Protein AF-A0AAE3JPR9-F1 (afdb_monomer_lite)

Structure (mmCIF, N/CA/C/O backbone):
data_AF-A0AAE3JPR9-F1
#
_entry.id   AF-A0AAE3JPR9-F1
#
loop_
_atom_site.group_PDB
_atom_site.id
_atom_site.type_symbol
_atom_site.label_atom_id
_atom_site.label_alt_id
_atom_site.label_comp_id
_atom_site.label_asym_id
_atom_site.label_entity_id
_atom_site.label_seq_id
_atom_site.pdbx_PDB_ins_code
_atom_site.Cartn_x
_atom_site.Cartn_y
_atom_site.Cartn_z
_atom_site.occupancy
_atom_site.B_iso_or_equiv
_atom_site.auth_seq_id
_atom_site.auth_comp_id
_atom_site.auth_asym_id
_atom_site.auth_atom_id
_atom_site.pdbx_PDB_model_num
ATOM 1 N N . MET A 1 1 ? -2.223 1.219 -16.196 1.00 72.81 1 MET A N 1
ATOM 2 C CA . MET A 1 1 ? -2.508 1.866 -14.891 1.00 72.81 1 MET A CA 1
ATOM 3 C C . MET A 1 1 ? -1.241 2.574 -14.437 1.00 72.81 1 MET A C 1
ATOM 5 O O . MET A 1 1 ? -0.180 2.006 -14.632 1.00 72.81 1 MET A O 1
ATOM 9 N N . ASN A 1 2 ? -1.304 3.784 -13.886 1.00 79.12 2 ASN A N 1
ATOM 10 C CA . ASN A 1 2 ? -0.086 4.497 -13.474 1.00 79.12 2 ASN A CA 1
ATOM 11 C C . ASN A 1 2 ? 0.197 4.258 -11.988 1.00 79.12 2 ASN A C 1
ATOM 13 O O . ASN A 1 2 ? -0.730 4.270 -11.172 1.00 79.12 2 ASN A O 1
ATOM 17 N N . CYS A 1 3 ? 1.459 4.013 -11.631 1.00 80.88 3 CYS A N 1
ATOM 18 C CA . CYS A 1 3 ? 1.854 3.911 -10.226 1.00 80.88 3 CYS A CA 1
ATOM 19 C C . CYS A 1 3 ? 1.686 5.273 -9.543 1.00 80.88 3 CYS A C 1
ATOM 21 O O . CYS A 1 3 ? 2.126 6.282 -10.068 1.00 80.88 3 CYS A O 1
ATOM 23 N N . ARG A 1 4 ? 1.096 5.329 -8.346 1.00 77.69 4 ARG A N 1
ATOM 24 C CA . ARG A 1 4 ? 0.916 6.600 -7.617 1.00 77.69 4 ARG A CA 1
ATOM 25 C C . ARG A 1 4 ? 2.206 7.156 -7.005 1.00 77.69 4 ARG A C 1
ATOM 27 O O . ARG A 1 4 ? 2.216 8.318 -6.629 1.00 77.69 4 ARG A O 1
ATOM 34 N N . ASN A 1 5 ? 3.249 6.334 -6.894 1.00 79.81 5 ASN A N 1
ATOM 35 C CA . ASN A 1 5 ? 4.526 6.713 -6.293 1.00 79.81 5 ASN A CA 1
ATOM 36 C C . ASN A 1 5 ? 5.520 7.251 -7.335 1.00 79.81 5 ASN A C 1
ATOM 38 O O . ASN A 1 5 ? 6.045 8.340 -7.165 1.00 79.81 5 ASN A O 1
ATOM 42 N N . CYS A 1 6 ? 5.744 6.521 -8.435 1.00 84.31 6 CYS A N 1
ATOM 43 C CA . CYS A 1 6 ? 6.677 6.935 -9.495 1.00 84.31 6 CYS A CA 1
ATOM 44 C C . CYS A 1 6 ? 5.999 7.419 -10.786 1.00 84.31 6 CYS A C 1
ATOM 46 O O . CYS A 1 6 ? 6.680 7.771 -11.741 1.00 84.31 6 CYS A O 1
ATOM 48 N N . ASN A 1 7 ? 4.663 7.408 -10.853 1.00 84.25 7 ASN A N 1
ATOM 49 C CA . ASN A 1 7 ? 3.871 7.781 -12.034 1.00 84.25 7 ASN A CA 1
ATOM 50 C C . ASN A 1 7 ? 4.205 7.008 -13.324 1.00 84.25 7 ASN A C 1
ATOM 52 O O . ASN A 1 7 ? 3.726 7.363 -14.399 1.00 84.25 7 ASN A O 1
ATOM 56 N N . ASN A 1 8 ? 4.972 5.921 -13.216 1.00 83.06 8 ASN A N 1
ATOM 57 C CA . ASN A 1 8 ? 5.332 5.077 -14.343 1.00 83.06 8 ASN A CA 1
ATOM 58 C C . ASN A 1 8 ? 4.115 4.261 -14.820 1.00 83.06 8 ASN A C 1
ATOM 60 O O . ASN A 1 8 ? 3.190 3.968 -14.047 1.00 83.06 8 ASN A O 1
ATOM 64 N N . THR A 1 9 ? 4.108 3.887 -16.096 1.00 82.44 9 THR A N 1
ATOM 65 C CA . THR A 1 9 ? 3.064 3.062 -16.706 1.00 82.44 9 THR A CA 1
ATOM 66 C C . THR A 1 9 ? 3.238 1.610 -16.282 1.00 82.44 9 THR A C 1
ATOM 68 O O . THR A 1 9 ? 4.209 0.953 -16.649 1.00 82.44 9 THR A O 1
ATOM 71 N N . LEU A 1 10 ? 2.290 1.087 -15.509 1.00 81.50 10 LEU A N 1
ATOM 72 C CA . LEU A 1 10 ? 2.283 -0.301 -15.062 1.00 81.50 10 LEU A CA 1
ATOM 73 C C . LEU A 1 10 ? 1.159 -1.096 -15.717 1.00 81.50 10 LEU A C 1
ATOM 75 O O . LEU A 1 10 ? 0.052 -0.605 -15.984 1.00 81.50 10 LEU A O 1
ATOM 79 N N . ARG A 1 11 ? 1.445 -2.383 -15.894 1.00 76.12 11 ARG A N 1
ATOM 80 C CA . ARG A 1 11 ? 0.491 -3.385 -16.354 1.00 76.12 11 ARG A CA 1
ATOM 81 C C . ARG A 1 11 ? -0.329 -3.919 -15.180 1.00 76.12 11 ARG A C 1
ATOM 83 O O . ARG A 1 11 ? 0.217 -4.174 -14.110 1.00 76.12 11 ARG A O 1
ATOM 90 N N . THR A 1 12 ? -1.634 -4.083 -15.381 1.00 69.62 12 THR A N 1
ATOM 91 C CA . THR A 1 12 ? -2.646 -4.399 -14.352 1.00 69.62 12 THR A CA 1
ATOM 92 C C . THR A 1 12 ? -2.457 -5.719 -13.617 1.00 69.62 12 THR A C 1
ATOM 94 O O . THR A 1 12 ? -3.163 -5.955 -12.646 1.00 69.62 12 THR A O 1
ATOM 97 N N . ASP A 1 13 ? -1.500 -6.542 -14.033 1.00 74.75 13 ASP A N 1
ATOM 98 C CA . ASP A 1 13 ? -1.190 -7.837 -13.432 1.00 74.75 13 ASP A CA 1
ATOM 99 C C . ASP A 1 13 ? -0.204 -7.738 -12.255 1.00 74.75 13 ASP A C 1
ATOM 101 O O . ASP A 1 13 ? -0.231 -8.579 -11.359 1.00 74.75 13 ASP A O 1
ATOM 105 N N . PHE A 1 14 ? 0.582 -6.661 -12.145 1.00 75.75 14 PHE A N 1
ATOM 106 C CA . PHE A 1 14 ? 1.599 -6.524 -11.092 1.00 75.75 14 PHE A CA 1
ATOM 107 C C . PHE A 1 14 ? 1.036 -6.102 -9.726 1.00 75.75 14 PHE A C 1
ATOM 109 O O . PHE A 1 14 ? 0.367 -5.070 -9.611 1.00 75.75 14 PHE A O 1
ATOM 116 N N . SER A 1 15 ? 1.315 -6.891 -8.682 1.00 80.06 15 SER A N 1
ATOM 117 C CA . SER A 1 15 ? 0.951 -6.581 -7.284 1.00 80.06 15 SER A CA 1
ATOM 118 C C . SER A 1 15 ? 1.869 -5.535 -6.644 1.00 80.06 15 SER A C 1
ATOM 120 O O . SER A 1 15 ? 1.459 -4.831 -5.723 1.00 80.06 15 SER A O 1
ATOM 122 N N . PHE A 1 16 ? 3.092 -5.405 -7.156 1.00 82.56 16 PHE A N 1
ATOM 123 C CA . PHE A 1 16 ? 4.096 -4.436 -6.724 1.00 82.56 16 PHE A CA 1
ATOM 124 C C . PHE A 1 16 ? 4.696 -3.750 -7.946 1.00 82.56 16 PHE A C 1
ATOM 126 O O . PHE A 1 16 ? 4.823 -4.358 -9.009 1.00 82.56 16 PHE A O 1
ATOM 133 N N . CYS A 1 17 ? 5.049 -2.479 -7.808 1.00 83.50 17 CYS A N 1
ATOM 134 C CA . CYS A 1 17 ? 5.724 -1.743 -8.860 1.00 83.50 17 CYS A CA 1
ATOM 135 C C . CYS A 1 17 ? 7.176 -2.234 -8.997 1.00 83.50 17 CYS A C 1
ATOM 137 O O . CYS A 1 17 ? 7.907 -2.144 -8.014 1.00 83.50 17 CYS A O 1
ATOM 139 N N . PRO A 1 18 ? 7.622 -2.702 -10.181 1.00 81.31 18 PRO A N 1
ATOM 140 C CA . PRO A 1 18 ? 9.011 -3.133 -10.376 1.00 81.31 18 PRO A CA 1
ATOM 141 C C . PRO A 1 18 ? 10.014 -1.971 -10.325 1.00 81.31 18 PRO A C 1
ATOM 143 O O . PRO A 1 18 ? 11.194 -2.190 -10.102 1.00 81.31 18 PRO A O 1
ATOM 146 N N . ASP A 1 19 ? 9.539 -0.744 -10.528 1.00 84.06 19 ASP A N 1
ATOM 147 C CA . ASP A 1 19 ? 10.367 0.458 -10.617 1.00 84.06 19 ASP A CA 1
ATOM 148 C C . ASP A 1 19 ? 10.619 1.095 -9.240 1.00 84.06 19 ASP A C 1
ATOM 150 O O . ASP A 1 19 ? 11.738 1.471 -8.917 1.00 84.06 19 ASP A O 1
ATOM 154 N N . CYS A 1 20 ? 9.592 1.155 -8.384 1.00 83.62 20 CYS A N 1
ATOM 155 C CA . CYS A 1 20 ? 9.690 1.803 -7.072 1.00 83.62 20 CYS A CA 1
ATOM 156 C C . CYS A 1 20 ? 9.373 0.898 -5.872 1.00 83.62 20 CYS A C 1
ATOM 158 O O . CYS A 1 20 ? 9.326 1.379 -4.743 1.00 83.62 20 CYS A O 1
ATOM 160 N N . GLY A 1 21 ? 9.061 -0.383 -6.089 1.00 81.56 21 GLY A N 1
ATOM 161 C CA . GLY A 1 21 ? 8.734 -1.343 -5.026 1.00 81.56 21 GLY A CA 1
ATOM 162 C C . GLY A 1 21 ? 7.389 -1.118 -4.323 1.00 81.56 21 GLY A C 1
ATOM 163 O O . GLY A 1 21 ? 6.982 -1.931 -3.495 1.00 81.56 21 GLY A O 1
ATOM 164 N N . SER A 1 22 ? 6.659 -0.043 -4.644 1.00 82.25 22 SER A N 1
ATOM 165 C CA . SER A 1 22 ? 5.381 0.256 -3.988 1.00 82.25 22 SER A CA 1
ATOM 166 C C . SER A 1 22 ? 4.299 -0.778 -4.324 1.00 82.25 22 SER A C 1
ATOM 168 O O . SER A 1 22 ? 4.155 -1.218 -5.469 1.00 82.25 22 SER A O 1
ATOM 170 N N . LYS A 1 23 ? 3.508 -1.171 -3.318 1.00 81.69 23 LYS A N 1
ATOM 171 C CA . LYS A 1 23 ? 2.383 -2.098 -3.493 1.00 81.69 23 LYS A CA 1
ATOM 172 C C . LYS A 1 23 ? 1.259 -1.423 -4.277 1.00 81.69 23 LYS A C 1
ATOM 174 O O . LYS A 1 23 ? 0.805 -0.335 -3.924 1.00 81.69 23 LYS A O 1
ATOM 179 N N . ILE A 1 24 ? 0.767 -2.092 -5.314 1.00 80.38 24 ILE A N 1
ATOM 180 C CA . ILE A 1 24 ? -0.346 -1.596 -6.121 1.00 80.38 24 ILE A CA 1
ATOM 181 C C . ILE A 1 24 ? -1.655 -1.890 -5.396 1.00 80.38 24 ILE A C 1
ATOM 183 O O . ILE A 1 24 ? -2.141 -3.019 -5.343 1.00 80.38 24 ILE A O 1
ATOM 187 N N . ILE A 1 25 ? -2.235 -0.841 -4.828 1.00 74.75 25 ILE A N 1
ATOM 188 C CA . ILE A 1 25 ? -3.501 -0.901 -4.106 1.00 74.75 25 ILE A CA 1
ATOM 189 C C . ILE A 1 25 ? -4.641 -0.834 -5.133 1.00 74.75 25 ILE A C 1
ATOM 191 O O . ILE A 1 25 ? -5.018 0.244 -5.588 1.00 74.75 25 ILE A O 1
ATOM 195 N N . ARG A 1 26 ? -5.161 -2.000 -5.541 1.00 70.38 26 ARG A N 1
ATOM 196 C CA . ARG A 1 26 ? -6.283 -2.113 -6.501 1.00 70.38 26 ARG A CA 1
ATOM 197 C C . ARG A 1 26 ? -7.657 -1.958 -5.845 1.00 70.38 26 ARG A C 1
ATOM 199 O O . ARG A 1 26 ? -8.598 -1.516 -6.491 1.00 70.38 26 ARG A O 1
ATOM 206 N N . ASN A 1 27 ? -7.752 -2.284 -4.559 1.00 67.19 27 ASN A N 1
ATOM 207 C CA . ASN A 1 27 ? -8.958 -2.131 -3.752 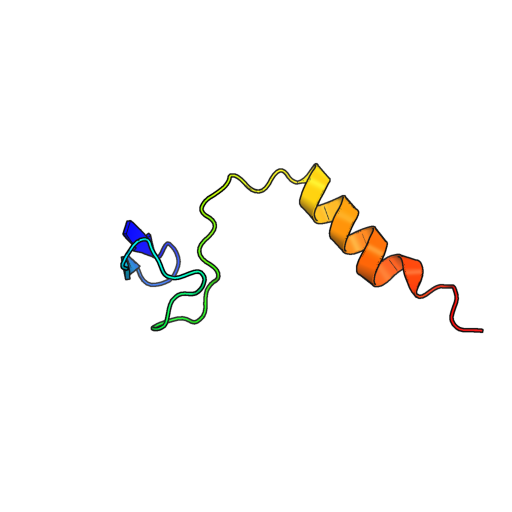1.00 67.19 27 ASN A CA 1
ATOM 208 C C . ASN A 1 27 ? -8.793 -0.944 -2.804 1.00 67.19 27 ASN A C 1
ATOM 210 O O . ASN A 1 27 ? -7.701 -0.744 -2.275 1.00 67.19 27 ASN A O 1
ATOM 214 N N . ARG A 1 28 ? -9.857 -0.179 -2.530 1.00 65.75 28 ARG A N 1
ATOM 215 C CA . ARG A 1 28 ? -9.790 0.841 -1.472 1.00 65.75 28 ARG A CA 1
ATOM 216 C C . ARG A 1 28 ? -9.423 0.164 -0.150 1.00 65.75 28 ARG A C 1
ATOM 218 O O . ARG A 1 28 ? -10.169 -0.683 0.338 1.00 65.75 28 ARG A O 1
ATOM 225 N N . 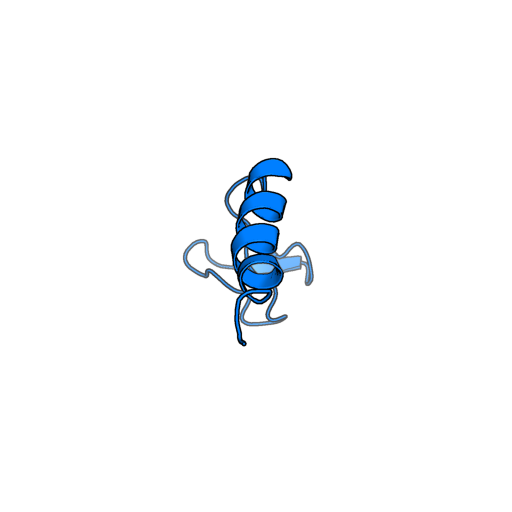LEU A 1 29 ? -8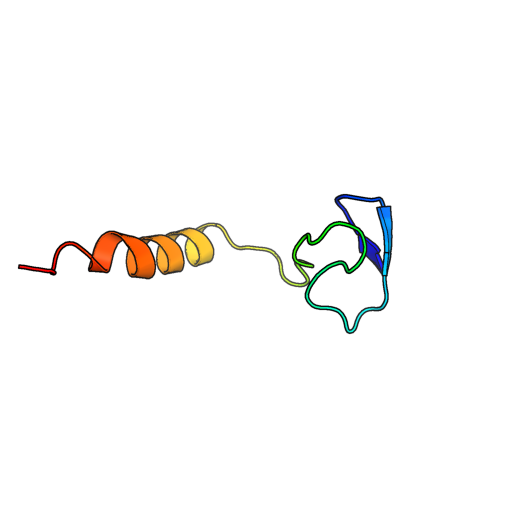.281 0.548 0.421 1.00 67.44 29 LEU A N 1
ATOM 226 C CA . LEU A 1 29 ? -7.931 0.209 1.797 1.00 67.44 29 LEU A CA 1
ATOM 227 C C . LEU A 1 29 ? -9.019 0.797 2.695 1.00 67.44 29 LEU A C 1
ATOM 229 O O . LEU A 1 29 ? -9.163 2.016 2.782 1.00 67.44 29 LEU A O 1
ATOM 233 N N . THR A 1 30 ? -9.814 -0.060 3.330 1.00 71.19 30 THR A N 1
ATOM 234 C CA . THR A 1 30 ? -10.706 0.393 4.397 1.00 71.19 30 THR A CA 1
ATOM 235 C C . THR A 1 30 ? -9.864 0.445 5.667 1.00 71.19 30 THR A C 1
ATOM 237 O O . THR A 1 30 ? -9.313 -0.595 6.036 1.00 71.19 30 THR A O 1
ATOM 240 N N . PRO A 1 31 ? -9.746 1.599 6.352 1.00 67.44 31 PRO A N 1
ATOM 241 C CA . PRO A 1 31 ? -8.866 1.730 7.515 1.00 67.44 31 PRO A CA 1
ATOM 242 C C . PRO A 1 31 ? -9.186 0.694 8.599 1.00 67.44 31 PRO A C 1
ATOM 244 O O . PRO A 1 31 ? -8.268 0.168 9.208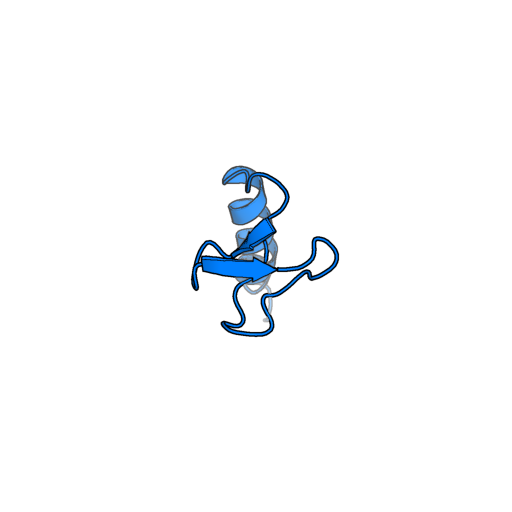 1.00 67.44 31 PRO A O 1
ATOM 247 N N . LYS A 1 32 ? -10.462 0.300 8.737 1.00 66.94 32 LYS A N 1
ATOM 248 C CA . LYS A 1 32 ? -10.907 -0.763 9.654 1.00 66.94 32 LYS A CA 1
ATOM 249 C C . LYS A 1 32 ? -10.255 -2.127 9.396 1.00 66.94 32 LYS A C 1
ATOM 251 O O . LYS A 1 32 ? -9.941 -2.833 10.344 1.00 66.94 32 LYS A O 1
ATOM 256 N N . SER A 1 33 ? -10.058 -2.505 8.132 1.00 65.69 33 SER A N 1
ATOM 257 C CA . SER A 1 33 ? -9.438 -3.792 7.784 1.00 65.69 33 SER A CA 1
ATOM 258 C C . SER A 1 33 ? -7.924 -3.756 7.984 1.00 65.69 33 SER A C 1
ATOM 260 O O . SER A 1 33 ? -7.352 -4.752 8.409 1.00 65.69 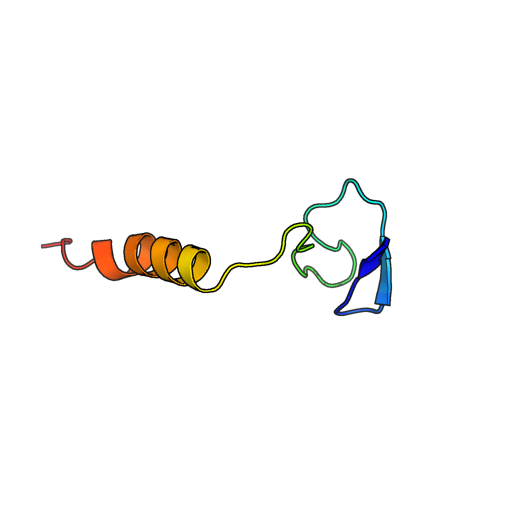33 SER A O 1
ATOM 262 N N . LEU A 1 34 ? -7.290 -2.604 7.743 1.00 74.06 34 LEU A N 1
ATOM 263 C CA . LEU A 1 34 ? -5.853 -2.440 7.959 1.00 74.06 34 LEU A CA 1
ATOM 264 C C . LEU A 1 34 ? -5.502 -2.445 9.453 1.00 74.06 34 LEU A C 1
ATOM 266 O O . LEU A 1 34 ? -4.519 -3.062 9.847 1.00 74.06 34 LEU A O 1
ATOM 270 N N . THR A 1 35 ? -6.318 -1.793 10.288 1.00 75.00 35 THR A N 1
ATOM 271 C CA . THR A 1 35 ? -6.125 -1.799 11.745 1.00 75.00 35 THR A CA 1
ATOM 272 C C . THR A 1 35 ? -6.378 -3.171 12.355 1.00 75.00 35 THR A C 1
ATOM 274 O O . THR A 1 35 ? -5.673 -3.541 13.282 1.00 75.00 35 THR A O 1
ATOM 277 N N . TYR A 1 36 ? -7.354 -3.927 11.840 1.00 74.81 36 TYR A N 1
ATOM 278 C CA . TYR A 1 36 ? -7.638 -5.279 12.321 1.00 74.81 36 TYR A CA 1
ATOM 279 C C . TYR A 1 36 ? -6.461 -6.226 12.051 1.00 74.81 36 TYR A C 1
ATOM 281 O O . TYR A 1 36 ? -5.944 -6.815 12.991 1.00 74.81 36 TYR A O 1
ATOM 289 N N . ASP A 1 37 ? -5.951 -6.265 10.814 1.00 69.12 37 ASP A N 1
ATOM 290 C CA . ASP A 1 37 ? -4.799 -7.109 10.454 1.00 69.12 37 ASP A CA 1
ATOM 291 C C . ASP A 1 37 ? -3.526 -6.701 11.221 1.00 69.12 37 ASP A C 1
ATOM 293 O O . ASP A 1 37 ? -2.771 -7.556 11.675 1.00 69.12 37 ASP A O 1
ATOM 297 N N . PHE A 1 38 ? -3.315 -5.398 11.451 1.00 77.44 38 PHE A N 1
ATOM 298 C CA . PHE A 1 38 ? -2.183 -4.908 12.243 1.00 77.44 38 PHE A CA 1
ATOM 299 C C . PHE A 1 38 ? -2.279 -5.299 13.724 1.00 77.44 38 PHE A C 1
ATOM 301 O O . PHE A 1 38 ? -1.291 -5.763 14.292 1.00 77.44 38 PHE A O 1
ATOM 308 N N . LEU A 1 39 ? -3.452 -5.140 14.347 1.00 73.50 39 LEU A N 1
ATOM 309 C CA . LEU A 1 39 ? -3.673 -5.572 15.730 1.00 73.50 39 LEU A CA 1
ATOM 310 C C . LEU A 1 39 ? -3.524 -7.088 15.850 1.00 73.50 39 LEU A C 1
ATOM 312 O O . LEU A 1 39 ? -2.870 -7.560 16.772 1.00 73.50 39 LEU A O 1
ATOM 316 N N . GLU A 1 40 ? -4.029 -7.858 14.891 1.00 69.62 40 GLU A N 1
ATOM 317 C CA . GLU A 1 40 ? -3.831 -9.301 14.919 1.00 69.62 40 GLU A CA 1
ATOM 318 C C . GLU A 1 40 ? -2.362 -9.700 14.730 1.00 69.62 40 GLU A C 1
ATOM 320 O O . GLU A 1 40 ? -1.893 -10.635 15.366 1.00 69.62 40 GLU A O 1
ATOM 325 N N . ARG A 1 41 ? -1.593 -9.023 13.877 1.00 69.31 41 ARG A N 1
ATOM 326 C CA . ARG A 1 41 ? -0.191 -9.412 13.652 1.00 69.31 41 ARG A CA 1
ATOM 327 C C . ARG A 1 41 ? 0.744 -8.970 14.775 1.00 69.31 41 ARG A C 1
ATOM 329 O O . ARG A 1 41 ? 1.708 -9.670 15.065 1.00 69.31 41 ARG A O 1
ATOM 336 N N . TYR A 1 42 ? 0.502 -7.788 15.337 1.00 69.94 42 TYR A N 1
ATOM 337 C CA . TYR A 1 42 ? 1.422 -7.128 16.265 1.00 69.94 42 TYR A CA 1
ATOM 338 C C . TYR A 1 42 ? 0.988 -7.272 17.726 1.00 69.94 42 TYR A C 1
ATOM 340 O O . TYR A 1 42 ? 1.830 -7.422 18.601 1.00 69.94 42 TYR A O 1
ATOM 348 N N . PHE A 1 43 ? -0.319 -7.273 17.992 1.00 64.12 43 PHE A N 1
ATOM 349 C CA . PHE A 1 43 ? -0.877 -7.362 19.344 1.00 64.12 43 PHE A CA 1
ATOM 350 C C . PHE A 1 43 ? -1.129 -8.814 19.792 1.00 64.12 43 PHE A C 1
ATOM 352 O O . PHE A 1 43 ? -1.215 -9.074 20.986 1.00 64.12 43 PHE A O 1
ATOM 359 N N . ASN A 1 44 ? -1.165 -9.797 18.876 1.00 58.62 44 ASN A N 1
ATOM 360 C CA . ASN A 1 44 ? -1.129 -11.222 19.260 1.00 58.62 44 ASN A CA 1
ATOM 361 C C . ASN A 1 44 ? 0.277 -11.708 19.684 1.00 58.62 44 ASN A C 1
ATOM 363 O O . ASN A 1 44 ? 0.461 -12.900 19.925 1.00 58.62 44 ASN A O 1
ATOM 367 N N . LEU A 1 45 ? 1.269 -10.815 19.787 1.00 58.62 45 LEU A N 1
ATOM 368 C CA . LEU A 1 45 ? 2.598 -11.122 20.333 1.00 58.62 45 LEU A CA 1
ATOM 369 C C . LEU A 1 45 ? 2.740 -10.790 21.828 1.00 58.62 45 LEU A C 1
ATOM 371 O O . LEU A 1 45 ? 3.812 -11.005 22.380 1.00 58.62 45 LEU A O 1
ATOM 375 N N . ASP A 1 46 ? 1.665 -10.389 22.514 1.00 57.88 46 ASP A N 1
ATOM 376 C CA . ASP A 1 46 ? 1.607 -10.357 23.989 1.00 57.88 46 ASP A CA 1
ATOM 377 C C . ASP A 1 46 ? 1.375 -11.753 24.613 1.00 57.88 46 ASP A C 1
ATOM 379 O O . ASP A 1 46 ? 1.006 -11.885 25.776 1.00 57.88 46 ASP A O 1
ATOM 383 N N . ASN A 1 47 ? 1.585 -12.825 23.840 1.00 59.09 47 ASN A N 1
ATOM 384 C CA . ASN A 1 47 ? 1.507 -14.208 24.317 1.00 59.09 47 ASN A CA 1
ATOM 385 C C . ASN A 1 47 ? 2.762 -15.030 23.975 1.00 59.09 47 ASN A C 1
ATOM 387 O O . ASN A 1 47 ? 2.690 -16.248 23.810 1.00 59.09 47 ASN A O 1
ATOM 391 N N . THR A 1 48 ? 3.926 -14.378 23.877 1.00 57.44 48 THR A N 1
ATOM 392 C CA . THR A 1 48 ? 5.203 -15.074 24.075 1.00 57.44 48 THR A CA 1
ATOM 393 C C . THR A 1 48 ? 5.675 -14.786 25.507 1.00 57.44 48 THR A C 1
ATOM 395 O O . THR A 1 48 ? 6.151 -13.700 25.804 1.00 57.44 48 THR A O 1
ATOM 398 N N . PHE A 1 49 ? 5.372 -15.764 26.365 1.00 51.59 49 PHE A N 1
ATOM 399 C CA . PHE A 1 49 ? 5.787 -16.048 27.749 1.00 51.59 49 PHE A CA 1
ATOM 400 C C . PHE A 1 49 ? 6.772 -15.099 28.457 1.00 51.59 49 PHE A C 1
ATOM 402 O O . PHE A 1 49 ? 7.896 -14.911 27.936 1.00 51.59 49 PHE A O 1
#

Secondary structure (DSSP, 8-state):
-B-TTT--B--TT-SB-TTT--B---S---HHHHHHHHHHHHGGGTT--

Radius of gyration: 15.3 Å; chains: 1; bounding box: 21×24×44 Å

Fo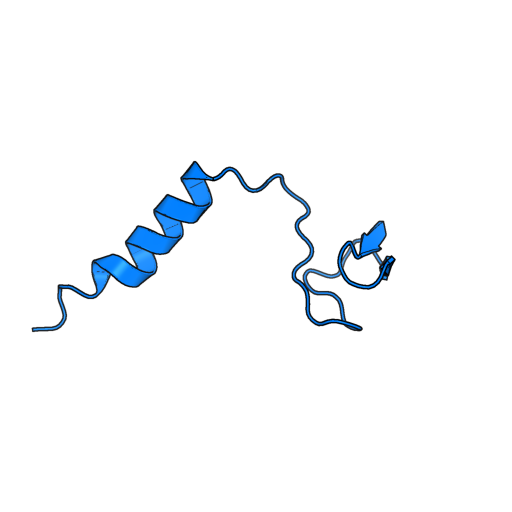ldseek 3Di:
DADPPPRDDDDPVDQADPVPRHGDCPDPPDVVVVVVVCCVVPVVVVPPD

Sequence (49 aa):
MNCRNCNNTLRTDFSFCPDCGSKIIRNRLTPKSLTYDFLERYFNLDNTF

Organism: NCBI:txid2044858

pLDDT: mean 73.47, std 8.45, range [51.59, 84.31]